Protein AF-A0A7C0WUJ4-F1 (afdb_monomer_lite)

Sequence (70 aa):
MSIIYDILLKSPNPLHITEIIAQAKQDFSVDLDRESIASALSKKVRSRRMFKKVAPNTFAILDSSSEKIS

Radius of gyration: 12.07 Å; chains: 1; bounding box: 23×34×25 Å

Secondary structure (DSSP, 8-state):
--HHHHHHHH-SS-EEHHHHHHHHHHHH-----HHHHHHHHHHHHHTTSSEEEEETTEEEE--S---S--

Organism: NCBI:txid39841

pLDDT: mean 86.69, std 14.74, range [37.88, 97.0]

Structure (mmCIF, N/CA/C/O backbone):
data_AF-A0A7C0WUJ4-F1
#
_entry.id   AF-A0A7C0WUJ4-F1
#
loop_
_atom_site.group_PDB
_atom_site.id
_atom_site.type_symbol
_atom_site.label_atom_id
_atom_site.label_alt_id
_atom_site.label_comp_id
_atom_site.label_asym_id
_atom_site.label_entity_id
_atom_site.label_seq_id
_atom_site.pdbx_PDB_ins_code
_atom_site.Cartn_x
_atom_site.Cartn_y
_atom_site.Cartn_z
_atom_site.occupancy
_atom_site.B_iso_or_equiv
_atom_site.auth_seq_id
_atom_site.auth_comp_id
_atom_site.auth_asym_id
_atom_site.auth_atom_id
_atom_site.pdbx_PDB_model_num
ATOM 1 N N . MET A 1 1 ? -0.977 -10.110 11.605 1.00 59.84 1 MET A N 1
ATOM 2 C CA . MET A 1 1 ? -0.739 -9.725 10.194 1.00 59.84 1 MET A CA 1
ATOM 3 C C . MET A 1 1 ? -0.566 -8.206 10.130 1.00 59.84 1 MET A C 1
ATOM 5 O O . MET A 1 1 ? -0.847 -7.550 11.121 1.00 59.84 1 MET A O 1
ATOM 9 N N . SER A 1 2 ? 0.056 -7.659 9.081 1.00 85.88 2 SER A N 1
ATOM 10 C CA . SER A 1 2 ? 0.398 -6.223 8.985 1.00 85.88 2 SER A CA 1
ATOM 11 C C . SER A 1 2 ? -0.741 -5.450 8.317 1.00 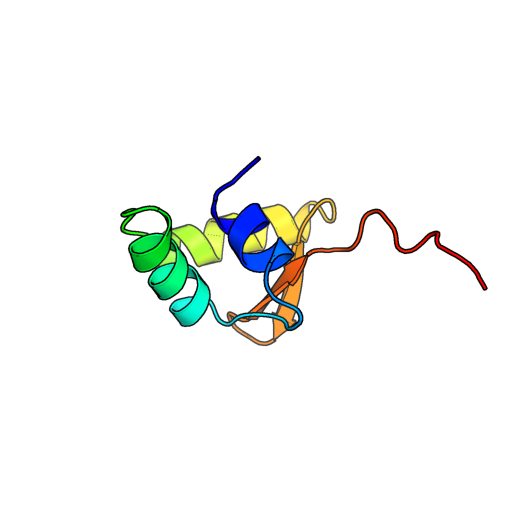85.88 2 SER A C 1
ATOM 13 O O . SER A 1 2 ? -1.258 -5.947 7.330 1.00 85.88 2 SER A O 1
ATOM 15 N N . ILE A 1 3 ? -1.046 -4.222 8.758 1.00 92.38 3 ILE A N 1
ATOM 16 C CA . ILE A 1 3 ? -2.108 -3.363 8.183 1.00 92.38 3 ILE A CA 1
ATOM 17 C C . ILE A 1 3 ? -2.061 -3.309 6.644 1.00 92.38 3 ILE A C 1
ATOM 19 O O . ILE A 1 3 ? -3.076 -3.469 5.979 1.00 92.38 3 ILE A O 1
ATOM 23 N N . ILE A 1 4 ? -0.868 -3.167 6.054 1.00 92.56 4 ILE A N 1
ATOM 24 C CA . ILE A 1 4 ? -0.704 -3.120 4.590 1.00 92.56 4 ILE A CA 1
ATOM 25 C C . ILE A 1 4 ? -1.089 -4.450 3.924 1.00 92.56 4 ILE A C 1
ATOM 27 O O . ILE A 1 4 ? -1.611 -4.455 2.813 1.00 92.56 4 ILE A O 1
ATOM 31 N N . TYR A 1 5 ? -0.826 -5.578 4.589 1.00 92.19 5 TYR A N 1
ATOM 32 C CA . TYR A 1 5 ? -1.261 -6.887 4.107 1.00 92.19 5 TYR A CA 1
ATOM 33 C C . TYR A 1 5 ? -2.786 -6.964 4.088 1.00 92.19 5 TYR A C 1
ATOM 35 O O . TYR A 1 5 ? -3.341 -7.359 3.075 1.00 92.19 5 TYR A O 1
ATOM 43 N N . ASP A 1 6 ? -3.451 -6.518 5.155 1.00 92.94 6 ASP A N 1
ATOM 44 C CA . ASP A 1 6 ? -4.913 -6.561 5.250 1.00 92.94 6 ASP A CA 1
ATOM 45 C C . ASP A 1 6 ? -5.580 -5.631 4.222 1.00 92.94 6 ASP A C 1
ATOM 47 O O . ASP A 1 6 ? -6.573 -6.008 3.604 1.00 92.94 6 ASP A O 1
ATOM 51 N N . ILE A 1 7 ? -5.000 -4.450 3.974 1.00 94.50 7 ILE A N 1
ATOM 52 C CA . ILE A 1 7 ? -5.439 -3.522 2.917 1.00 94.50 7 ILE A CA 1
ATOM 53 C C . ILE A 1 7 ? -5.315 -4.171 1.534 1.00 94.50 7 ILE A C 1
ATOM 55 O O . ILE A 1 7 ? -6.273 -4.187 0.764 1.00 94.50 7 ILE A O 1
ATOM 59 N N . LEU A 1 8 ? -4.146 -4.734 1.214 1.00 92.88 8 LEU A N 1
ATOM 60 C CA . LEU A 1 8 ? -3.910 -5.362 -0.088 1.00 92.88 8 LEU A CA 1
ATOM 61 C C . LEU A 1 8 ? -4.688 -6.671 -0.265 1.00 92.88 8 LEU A C 1
ATOM 63 O O . LEU A 1 8 ? -5.008 -7.016 -1.394 1.00 92.88 8 LEU A O 1
ATOM 67 N N . LEU A 1 9 ? -4.996 -7.388 0.819 1.00 91.56 9 LEU A N 1
ATOM 68 C CA . LEU A 1 9 ? -5.803 -8.609 0.797 1.00 91.56 9 LEU A CA 1
ATOM 69 C C . LEU A 1 9 ? -7.277 -8.313 0.491 1.00 91.56 9 LEU A C 1
ATOM 71 O O . LEU A 1 9 ? -7.928 -9.090 -0.199 1.00 91.56 9 LEU A O 1
ATOM 75 N N . LYS A 1 10 ? -7.805 -7.192 0.998 1.00 91.38 10 LYS A N 1
ATOM 76 C CA . LYS A 1 10 ? -9.175 -6.735 0.713 1.00 91.38 10 LYS A CA 1
ATOM 77 C C . LYS A 1 10 ? -9.319 -6.116 -0.679 1.00 91.38 10 LYS A C 1
ATOM 79 O O . LYS A 1 10 ? -10.439 -5.983 -1.166 1.00 91.38 10 LYS A O 1
ATOM 84 N N . SER A 1 11 ? -8.211 -5.723 -1.309 1.00 90.31 11 SER A N 1
ATOM 85 C CA . SER A 1 11 ? -8.222 -5.114 -2.635 1.00 90.31 11 SER A CA 1
ATOM 86 C C . SER A 1 11 ? -8.160 -6.176 -3.739 1.00 90.31 11 SER A C 1
ATOM 88 O O . SER A 1 11 ? -7.207 -6.954 -3.778 1.00 90.31 11 SER A O 1
ATOM 90 N N . PRO A 1 12 ? -9.105 -6.187 -4.697 1.00 86.25 12 PRO A N 1
ATOM 91 C CA . PRO A 1 12 ? -9.049 -7.096 -5.843 1.00 86.25 12 PRO A CA 1
ATOM 92 C C . PRO A 1 12 ? -7.923 -6.740 -6.827 1.00 86.25 12 PRO A C 1
ATOM 94 O O . PRO A 1 12 ? -7.522 -7.575 -7.634 1.00 86.25 12 PRO A O 1
ATOM 97 N N . ASN A 1 13 ? -7.407 -5.507 -6.765 1.00 91.50 13 ASN A N 1
ATOM 98 C CA . ASN A 1 13 ? -6.383 -4.992 -7.669 1.00 91.50 13 ASN A CA 1
ATOM 99 C C . ASN A 1 13 ? -5.124 -4.551 -6.904 1.00 91.50 13 ASN A C 1
ATOM 101 O O . ASN A 1 13 ? -5.210 -4.174 -5.731 1.00 91.50 13 ASN A O 1
ATOM 105 N N . PRO A 1 14 ? -3.946 -4.551 -7.557 1.00 95.19 14 PRO A N 1
ATOM 106 C CA . PRO A 1 14 ? -2.755 -3.924 -7.000 1.00 95.19 14 PRO A CA 1
ATOM 107 C C . PRO A 1 14 ? -3.012 -2.452 -6.674 1.00 95.19 14 PRO A C 1
ATOM 109 O O . PRO A 1 14 ? -3.626 -1.751 -7.473 1.00 95.19 14 PRO A O 1
ATOM 112 N N . LEU A 1 15 ? -2.499 -1.983 -5.539 1.00 96.94 15 LEU A N 1
ATOM 113 C CA . LEU A 1 15 ? -2.693 -0.605 -5.089 1.00 96.94 15 LEU A CA 1
ATOM 114 C C . LEU A 1 15 ? -1.405 0.198 -5.191 1.00 96.94 15 LEU A C 1
ATOM 116 O O . LEU A 1 15 ? -0.313 -0.299 -4.878 1.00 96.94 15 LEU A O 1
ATOM 120 N N . HIS A 1 16 ? -1.540 1.462 -5.588 1.00 97.00 16 HIS A N 1
ATOM 121 C CA . HIS A 1 16 ? -0.452 2.421 -5.486 1.00 97.00 16 HIS A CA 1
ATOM 122 C C . HIS A 1 16 ? -0.220 2.804 -4.017 1.00 97.00 16 HIS A C 1
ATOM 124 O O . HIS A 1 16 ? -1.126 2.791 -3.185 1.00 97.00 16 HIS A O 1
ATOM 130 N N . ILE A 1 17 ? 1.008 3.186 -3.669 1.00 95.56 17 ILE A N 1
ATOM 131 C CA . ILE A 1 17 ? 1.392 3.497 -2.286 1.00 95.56 17 ILE A CA 1
ATOM 132 C C . ILE A 1 17 ? 0.532 4.596 -1.652 1.00 95.56 17 ILE A C 1
ATOM 134 O O . ILE A 1 17 ? 0.262 4.549 -0.458 1.00 95.56 17 ILE A O 1
ATOM 138 N N . THR A 1 18 ? 0.065 5.558 -2.447 1.00 96.38 18 THR A N 1
ATOM 139 C CA . THR A 1 18 ? -0.832 6.625 -1.979 1.00 96.38 18 THR A CA 1
ATOM 140 C C . THR A 1 18 ? -2.199 6.088 -1.575 1.00 96.38 18 THR A C 1
ATOM 142 O O . THR A 1 18 ? -2.758 6.558 -0.592 1.00 96.38 18 THR A O 1
ATOM 145 N N . GLU A 1 19 ? -2.715 5.084 -2.286 1.00 96.62 19 GLU A N 1
ATOM 146 C CA . GLU A 1 19 ? -3.984 4.428 -1.954 1.00 96.62 19 GLU A CA 1
ATOM 147 C C . GLU A 1 19 ? -3.838 3.581 -0.690 1.00 96.62 19 GLU A C 1
ATOM 149 O O . GLU A 1 19 ? -4.698 3.623 0.182 1.00 96.62 19 GLU A O 1
ATOM 154 N N . ILE A 1 20 ? -2.703 2.889 -0.532 1.00 95.56 20 ILE A N 1
ATOM 155 C CA . ILE A 1 20 ? -2.391 2.140 0.695 1.00 95.56 20 ILE A CA 1
ATOM 156 C C . ILE A 1 20 ? -2.360 3.079 1.910 1.00 95.56 20 ILE A C 1
ATOM 158 O O . ILE A 1 20 ? -2.927 2.751 2.950 1.00 95.56 20 ILE A O 1
ATOM 162 N N . ILE A 1 21 ? -1.717 4.247 1.789 1.00 95.94 21 ILE A N 1
ATOM 163 C CA . ILE A 1 21 ? -1.660 5.255 2.862 1.00 95.94 21 ILE A CA 1
ATOM 164 C C . ILE A 1 21 ? -3.059 5.791 3.171 1.00 95.94 21 ILE A C 1
ATOM 166 O O . ILE A 1 21 ? -3.444 5.866 4.337 1.00 95.94 21 ILE A O 1
ATOM 170 N N . ALA A 1 22 ? -3.831 6.134 2.137 1.00 96.44 22 ALA A N 1
ATOM 171 C CA . ALA A 1 22 ? -5.190 6.631 2.305 1.00 96.44 22 ALA A CA 1
ATOM 172 C C . ALA A 1 22 ? -6.068 5.607 3.038 1.00 96.44 22 ALA A C 1
ATOM 174 O O . ALA A 1 22 ? -6.705 5.953 4.030 1.00 96.44 22 ALA A O 1
ATOM 175 N N . GLN A 1 23 ? -6.034 4.338 2.623 1.00 95.56 23 GLN A N 1
ATOM 176 C CA . GLN A 1 23 ? -6.819 3.282 3.256 1.00 95.56 23 GLN A CA 1
ATOM 177 C C . GLN A 1 23 ? -6.351 2.992 4.687 1.00 95.56 23 GLN A C 1
ATOM 179 O O . GLN A 1 23 ? -7.177 2.790 5.568 1.00 95.56 23 GLN A O 1
ATOM 184 N N . ALA A 1 24 ? -5.043 3.032 4.963 1.00 95.25 24 ALA A N 1
ATOM 185 C CA . ALA A 1 24 ? -4.524 2.877 6.325 1.00 95.25 24 ALA A CA 1
ATOM 186 C C . ALA A 1 24 ? -5.040 3.971 7.268 1.00 95.25 24 ALA A C 1
ATOM 188 O O . ALA A 1 24 ? -5.400 3.692 8.414 1.00 95.25 24 ALA A O 1
ATOM 189 N N . LYS A 1 25 ? -5.133 5.204 6.766 1.00 95.75 25 LYS A N 1
ATOM 190 C CA . LYS A 1 25 ? -5.682 6.328 7.520 1.00 95.75 25 LYS A CA 1
ATOM 191 C C . LYS A 1 25 ? -7.191 6.210 7.721 1.00 95.75 25 LYS A C 1
ATOM 193 O O . LYS A 1 25 ? -7.665 6.530 8.802 1.00 95.75 25 LYS A O 1
ATOM 198 N N . GLN A 1 26 ? -7.933 5.761 6.708 1.00 95.31 26 GLN A N 1
ATOM 199 C CA . GLN A 1 26 ? -9.394 5.628 6.780 1.00 95.31 26 GLN A CA 1
ATOM 200 C C . GLN A 1 26 ? -9.844 4.430 7.630 1.00 95.31 26 GLN A C 1
ATOM 202 O O . GLN A 1 26 ? -10.681 4.591 8.511 1.00 95.31 26 GLN A O 1
ATOM 207 N N . ASP A 1 27 ? -9.270 3.247 7.405 1.00 93.25 27 ASP A N 1
ATOM 208 C CA . ASP A 1 27 ? -9.752 1.997 8.010 1.00 93.25 27 ASP A CA 1
ATOM 209 C C . ASP A 1 27 ? -9.118 1.704 9.372 1.00 93.25 27 ASP A C 1
ATO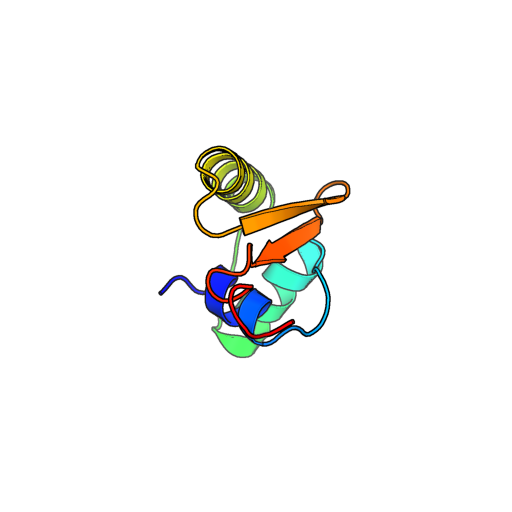M 211 O O . ASP A 1 27 ? -9.688 0.967 10.176 1.00 93.25 27 ASP A O 1
ATOM 215 N N . PHE A 1 28 ? -7.917 2.234 9.620 1.00 92.38 28 PHE A N 1
ATOM 216 C CA . PHE A 1 28 ? -7.122 1.901 10.804 1.00 92.38 28 PHE A CA 1
ATOM 217 C C . PHE A 1 28 ? -6.681 3.133 11.605 1.00 92.38 28 PHE A C 1
ATOM 219 O O . PHE A 1 28 ? -6.034 2.969 12.638 1.00 92.38 28 PHE A O 1
ATOM 226 N N . SER A 1 29 ? -7.008 4.355 11.160 1.00 93.62 29 SER A N 1
ATOM 227 C CA . SER A 1 29 ? -6.564 5.615 11.783 1.00 93.62 29 SER A CA 1
ATOM 228 C C . SER A 1 29 ? -5.042 5.712 11.956 1.00 93.62 29 SER A C 1
ATOM 230 O O . SER A 1 29 ? -4.553 6.357 12.883 1.00 93.62 29 SER A O 1
ATOM 232 N N . VAL A 1 30 ? -4.278 5.068 11.064 1.00 93.31 30 VAL A N 1
ATOM 233 C CA . VAL A 1 30 ? -2.811 5.089 11.079 1.00 93.31 30 VAL A CA 1
ATOM 234 C C . VAL A 1 30 ? -2.298 6.016 9.987 1.00 93.31 30 VAL A C 1
ATOM 236 O O . VAL A 1 30 ? -2.622 5.840 8.814 1.00 93.31 30 VAL A O 1
ATOM 239 N N . ASP A 1 31 ? -1.454 6.973 10.370 1.00 93.06 31 ASP A N 1
ATOM 240 C CA . ASP A 1 31 ? -0.706 7.786 9.415 1.00 93.06 31 ASP A CA 1
ATOM 241 C C . ASP A 1 31 ? 0.597 7.069 9.046 1.00 93.06 31 ASP A C 1
ATOM 243 O O . ASP A 1 31 ? 1.368 6.655 9.917 1.00 93.06 31 ASP A O 1
ATOM 247 N N . LEU A 1 32 ? 0.812 6.861 7.750 1.00 92.06 32 LEU A N 1
ATOM 248 C CA . LEU A 1 32 ? 1.959 6.125 7.245 1.00 92.06 32 LEU A CA 1
ATOM 249 C C . LEU A 1 32 ? 2.781 7.011 6.315 1.00 92.06 32 LEU A C 1
ATOM 251 O O . LEU A 1 32 ? 2.274 7.550 5.333 1.00 92.06 32 LEU A O 1
ATOM 255 N N . ASP A 1 33 ? 4.084 7.071 6.578 1.00 94.12 33 ASP A N 1
ATOM 256 C CA . ASP A 1 33 ? 5.022 7.772 5.713 1.00 94.12 33 ASP A CA 1
ATOM 257 C C . ASP A 1 33 ? 5.308 6.987 4.421 1.00 94.12 33 ASP A C 1
ATOM 259 O O . ASP A 1 33 ? 5.615 5.786 4.426 1.00 94.12 33 ASP A O 1
ATOM 263 N N . ARG A 1 34 ? 5.252 7.697 3.293 1.00 93.38 34 ARG A N 1
ATOM 264 C CA . ARG A 1 34 ? 5.405 7.122 1.955 1.00 93.38 34 ARG A CA 1
ATOM 265 C C . ARG A 1 34 ? 6.783 6.507 1.741 1.00 93.38 34 ARG A C 1
ATOM 267 O O . ARG A 1 34 ? 6.869 5.413 1.180 1.00 93.38 34 ARG A O 1
ATOM 274 N N . GLU A 1 35 ? 7.853 7.187 2.137 1.00 92.88 35 GLU A N 1
ATOM 275 C CA . GLU A 1 35 ? 9.219 6.710 1.893 1.00 92.88 35 GLU A CA 1
ATOM 276 C C . GLU A 1 35 ? 9.520 5.462 2.726 1.00 92.88 35 GLU A C 1
ATOM 278 O O . GLU A 1 35 ? 10.042 4.458 2.222 1.00 92.88 35 GLU A O 1
ATOM 283 N N . SER A 1 36 ? 9.080 5.487 3.981 1.00 92.31 36 SER A N 1
ATOM 284 C CA . SER A 1 36 ? 9.188 4.383 4.926 1.00 92.31 36 SER A CA 1
ATOM 285 C C . SER A 1 36 ? 8.466 3.136 4.417 1.00 92.31 36 SER A C 1
ATOM 287 O O . SER A 1 36 ? 9.056 2.049 4.374 1.00 92.31 36 SER A O 1
ATOM 289 N N . ILE A 1 37 ? 7.218 3.277 3.954 1.00 92.75 37 ILE A N 1
ATOM 290 C CA . ILE A 1 37 ? 6.463 2.166 3.361 1.00 92.75 37 ILE A CA 1
ATOM 291 C C . ILE A 1 37 ? 7.136 1.663 2.084 1.00 92.75 37 ILE A C 1
ATOM 293 O O . ILE A 1 37 ? 7.278 0.451 1.914 1.00 92.75 37 ILE A O 1
ATOM 297 N N . ALA A 1 38 ? 7.557 2.557 1.184 1.00 91.56 38 ALA A N 1
ATOM 298 C CA . ALA A 1 38 ? 8.166 2.169 -0.086 1.00 91.56 38 ALA A CA 1
ATOM 299 C C . ALA A 1 38 ? 9.416 1.312 0.145 1.00 91.56 38 ALA A C 1
ATOM 301 O O . ALA A 1 38 ? 9.593 0.269 -0.497 1.00 91.56 38 ALA A O 1
ATOM 302 N N . SER A 1 39 ? 10.251 1.711 1.107 1.00 92.38 39 SER A N 1
ATOM 303 C CA . SER A 1 39 ? 11.437 0.965 1.530 1.00 92.38 39 SER A CA 1
ATOM 304 C C . SER A 1 39 ? 11.064 -0.377 2.165 1.00 92.38 39 SER A C 1
ATOM 306 O O . SER A 1 39 ? 11.577 -1.425 1.759 1.00 92.38 39 SER A O 1
ATOM 308 N N . ALA A 1 40 ? 10.121 -0.380 3.113 1.00 91.62 40 ALA A N 1
ATOM 309 C CA . ALA A 1 40 ? 9.681 -1.591 3.802 1.00 91.62 40 ALA A CA 1
ATOM 310 C C . ALA A 1 40 ? 9.068 -2.625 2.841 1.00 91.62 40 ALA A C 1
ATOM 312 O O . ALA A 1 40 ? 9.437 -3.801 2.883 1.00 91.62 40 ALA A O 1
ATOM 313 N N . LEU A 1 41 ? 8.181 -2.201 1.937 1.00 91.81 41 LEU A N 1
ATOM 314 C CA . LEU A 1 41 ? 7.583 -3.072 0.924 1.00 91.81 41 LEU A CA 1
ATOM 315 C C . LEU A 1 41 ? 8.631 -3.580 -0.059 1.00 91.81 41 LEU A C 1
ATOM 317 O O . LEU A 1 41 ? 8.659 -4.775 -0.337 1.00 91.81 41 LEU A O 1
ATOM 321 N N . SER A 1 42 ? 9.551 -2.730 -0.517 1.00 90.38 42 SER A N 1
ATOM 322 C CA . SER A 1 42 ? 10.634 -3.160 -1.412 1.00 90.38 42 SER A CA 1
ATOM 323 C C . SER A 1 42 ? 11.518 -4.240 -0.775 1.00 90.38 42 SER A C 1
ATOM 325 O O . SER A 1 42 ? 11.896 -5.204 -1.446 1.00 90.38 42 SER A O 1
ATOM 327 N N . LYS A 1 43 ? 11.797 -4.141 0.533 1.00 90.31 43 LYS A N 1
ATOM 328 C CA . LYS A 1 43 ? 12.509 -5.187 1.288 1.00 90.31 43 LYS A CA 1
ATOM 329 C C . LYS A 1 43 ? 11.709 -6.491 1.336 1.00 90.31 43 LYS A C 1
ATOM 331 O O . LYS A 1 43 ? 12.261 -7.549 1.046 1.00 90.31 43 LYS A O 1
ATOM 336 N N . LYS A 1 44 ? 10.406 -6.434 1.629 1.00 89.00 44 LYS A N 1
ATOM 337 C CA . LYS A 1 44 ? 9.561 -7.640 1.703 1.00 89.00 44 LYS A CA 1
ATOM 338 C C . LYS A 1 44 ? 9.296 -8.288 0.339 1.00 89.00 44 LYS A C 1
ATOM 340 O O . LYS A 1 44 ? 9.218 -9.513 0.262 1.00 89.00 44 LYS A O 1
ATOM 345 N N . VAL A 1 45 ? 9.210 -7.496 -0.731 1.00 90.50 45 VAL A N 1
ATOM 346 C CA . VAL A 1 45 ? 9.162 -7.991 -2.118 1.00 90.50 45 VAL A CA 1
ATOM 347 C C . VAL A 1 45 ? 10.449 -8.746 -2.446 1.00 90.50 45 VAL A C 1
ATOM 349 O O . VAL A 1 45 ? 10.394 -9.836 -3.009 1.00 90.50 45 VAL A O 1
ATOM 352 N N . ARG A 1 46 ?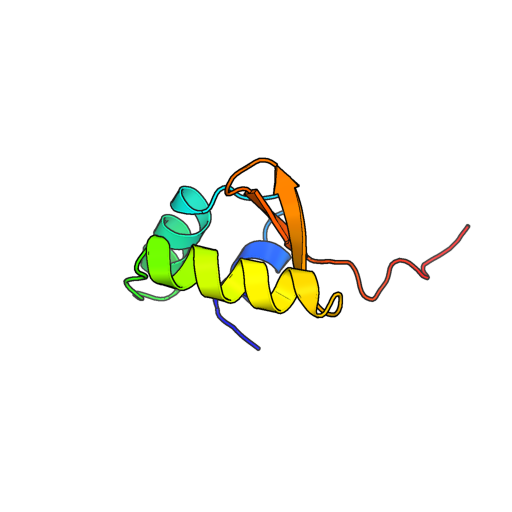 11.614 -8.225 -2.031 1.00 87.44 46 ARG A N 1
ATOM 353 C CA . ARG A 1 46 ? 12.905 -8.912 -2.206 1.00 87.44 46 ARG A CA 1
ATOM 354 C C . ARG A 1 46 ? 12.957 -10.247 -1.464 1.00 87.44 46 ARG A C 1
ATOM 356 O O . ARG A 1 46 ? 13.522 -11.198 -1.989 1.00 87.44 46 ARG A O 1
ATOM 363 N N . SER A 1 47 ? 12.321 -10.343 -0.297 1.00 84.06 47 SER A N 1
ATOM 364 C CA . SER A 1 47 ? 12.165 -11.613 0.422 1.00 84.06 47 SER A CA 1
ATOM 365 C C . SER A 1 47 ? 11.244 -12.619 -0.283 1.00 84.06 47 SER A C 1
ATOM 367 O O . SER A 1 47 ? 11.201 -13.759 0.161 1.00 84.06 47 SER A O 1
ATOM 369 N N . ARG A 1 48 ? 10.510 -12.228 -1.343 1.00 75.50 48 ARG A N 1
ATOM 370 C CA . ARG A 1 48 ? 9.599 -13.064 -2.159 1.00 75.50 48 ARG A CA 1
ATOM 371 C C . ARG A 1 48 ? 8.592 -13.910 -1.366 1.00 75.50 48 ARG A C 1
ATOM 373 O O . ARG A 1 48 ? 8.203 -14.982 -1.808 1.00 75.50 48 ARG A O 1
ATOM 380 N N . ARG A 1 49 ? 8.175 -13.446 -0.186 1.00 75.69 49 ARG A N 1
ATOM 381 C CA . ARG A 1 49 ? 7.299 -14.226 0.709 1.00 75.69 49 ARG A CA 1
ATOM 382 C C . ARG A 1 49 ? 5.849 -13.760 0.756 1.00 75.69 49 ARG A C 1
ATOM 384 O O . ARG A 1 49 ? 4.994 -14.554 1.107 1.00 75.69 49 ARG A O 1
ATOM 391 N N . MET A 1 50 ? 5.581 -12.477 0.507 1.00 83.75 50 MET A N 1
ATOM 392 C CA . MET A 1 50 ? 4.268 -11.891 0.840 1.00 83.75 50 MET A CA 1
ATOM 393 C C . MET A 1 50 ? 3.773 -10.834 -0.142 1.00 83.75 50 MET A C 1
ATOM 395 O O . MET A 1 50 ? 2.571 -10.669 -0.307 1.00 83.75 50 MET A O 1
ATOM 399 N N . PHE A 1 51 ? 4.677 -10.095 -0.784 1.00 90.25 51 PHE A N 1
ATOM 400 C CA . PHE A 1 51 ? 4.314 -8.981 -1.654 1.00 90.25 51 PHE A CA 1
ATOM 401 C C . PHE A 1 51 ? 5.020 -9.113 -2.994 1.00 90.25 51 PHE A C 1
ATOM 403 O O . PHE A 1 51 ? 6.162 -9.573 -3.061 1.00 90.25 51 PHE A O 1
ATOM 410 N N . LYS A 1 52 ? 4.362 -8.637 -4.047 1.00 92.44 52 LYS A N 1
ATOM 411 C CA . LYS A 1 52 ? 4.950 -8.421 -5.368 1.00 92.44 52 LYS A CA 1
ATOM 412 C C . LYS A 1 52 ? 4.791 -6.959 -5.764 1.00 92.44 52 LYS A C 1
ATOM 414 O O . LYS A 1 52 ? 3.776 -6.331 -5.465 1.00 92.44 52 LYS A O 1
ATOM 419 N N . LYS A 1 53 ? 5.806 -6.416 -6.434 1.00 92.75 53 LYS A N 1
ATOM 420 C CA . LYS A 1 53 ? 5.740 -5.096 -7.066 1.00 92.75 53 LYS A CA 1
ATOM 421 C C . LYS A 1 53 ? 5.327 -5.298 -8.519 1.00 92.75 53 LYS A C 1
ATOM 423 O O . LYS A 1 53 ? 6.045 -5.974 -9.249 1.00 92.75 53 LYS A O 1
ATOM 428 N N . VAL A 1 54 ? 4.184 -4.742 -8.910 1.00 93.12 54 VAL A N 1
ATOM 429 C CA . VAL A 1 54 ? 3.646 -4.886 -10.277 1.00 93.12 54 VAL A CA 1
ATOM 430 C C . VAL A 1 54 ? 3.980 -3.685 -11.164 1.00 93.12 54 VAL A C 1
ATOM 432 O O . VAL A 1 54 ? 4.080 -3.831 -12.374 1.00 93.12 54 VAL A O 1
ATOM 435 N N . ALA A 1 55 ? 4.192 -2.511 -10.560 1.00 93.50 55 ALA A N 1
ATOM 436 C CA . ALA A 1 55 ? 4.561 -1.270 -11.239 1.00 93.50 55 ALA A CA 1
ATOM 437 C C . ALA A 1 55 ? 5.304 -0.331 -10.258 1.00 93.50 55 ALA A C 1
ATOM 439 O O . ALA A 1 55 ? 5.414 -0.646 -9.062 1.00 93.50 55 ALA A O 1
ATOM 440 N N . PRO A 1 56 ? 5.863 0.812 -10.704 1.00 93.12 56 PRO A N 1
ATOM 441 C CA . PRO A 1 56 ? 6.424 1.814 -9.800 1.00 93.12 56 PRO A CA 1
ATOM 442 C C . PRO A 1 56 ? 5.434 2.168 -8.686 1.00 93.12 56 PRO A C 1
ATOM 444 O O . PRO A 1 56 ? 4.271 2.455 -8.949 1.00 93.12 56 PRO A O 1
ATOM 447 N N . ASN A 1 57 ? 5.893 2.083 -7.432 1.00 94.94 57 ASN A N 1
ATOM 448 C CA . ASN A 1 57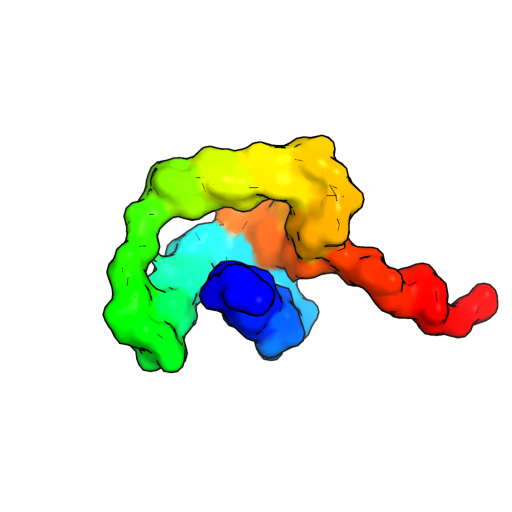 ? 5.091 2.353 -6.234 1.00 94.94 57 ASN A CA 1
ATOM 449 C C . ASN A 1 57 ? 3.744 1.607 -6.155 1.00 94.94 57 ASN A C 1
ATOM 451 O O . ASN A 1 57 ? 2.867 2.048 -5.423 1.00 94.94 57 ASN A O 1
ATOM 455 N N . THR A 1 58 ? 3.586 0.490 -6.870 1.00 95.69 58 THR A N 1
ATOM 456 C CA . THR A 1 58 ? 2.332 -0.272 -6.934 1.00 95.69 58 THR A CA 1
ATOM 457 C C . THR A 1 58 ? 2.581 -1.716 -6.528 1.00 95.69 58 THR A C 1
ATOM 459 O O . THR A 1 58 ? 3.475 -2.384 -7.068 1.00 95.69 58 THR A O 1
ATOM 462 N N . PHE A 1 59 ? 1.799 -2.200 -5.567 1.00 94.94 59 PHE A N 1
ATOM 463 C CA . PHE A 1 59 ? 2.051 -3.457 -4.872 1.00 94.94 59 PHE A CA 1
ATOM 464 C C . PHE A 1 59 ? 0.796 -4.326 -4.803 1.00 94.94 59 PHE A C 1
ATOM 466 O O . PHE A 1 59 ? -0.323 -3.827 -4.776 1.00 94.94 59 PHE A O 1
ATOM 473 N N . ALA A 1 60 ? 1.005 -5.637 -4.752 1.00 93.88 60 ALA A N 1
ATOM 474 C CA . ALA A 1 60 ? -0.038 -6.635 -4.543 1.00 93.88 60 ALA A CA 1
ATOM 475 C C . ALA A 1 60 ? 0.463 -7.734 -3.601 1.00 93.88 60 ALA A C 1
ATOM 477 O O . ALA A 1 60 ? 1.674 -7.870 -3.379 1.00 93.88 60 ALA A O 1
ATOM 478 N N . ILE A 1 61 ? -0.458 -8.545 -3.083 1.00 92.31 61 ILE A N 1
ATOM 479 C CA . ILE A 1 61 ? -0.097 -9.778 -2.384 1.00 92.31 61 ILE A CA 1
ATOM 480 C C . ILE A 1 61 ? 0.524 -10.756 -3.389 1.00 92.31 61 ILE A C 1
ATOM 482 O O . ILE A 1 61 ? 0.037 -10.938 -4.510 1.00 92.31 61 ILE A O 1
ATOM 486 N N . LEU A 1 62 ? 1.659 -11.340 -3.006 1.00 87.06 62 LEU A N 1
ATOM 487 C CA . LEU A 1 62 ? 2.197 -12.512 -3.681 1.00 87.06 62 LEU A CA 1
ATOM 488 C C . LEU A 1 62 ? 1.409 -13.692 -3.123 1.00 87.06 62 LEU A C 1
ATOM 490 O O . LEU A 1 62 ? 1.603 -14.068 -1.970 1.00 87.06 62 LEU A O 1
ATOM 494 N N . ASP A 1 63 ? 0.452 -14.161 -3.910 1.00 68.81 63 ASP A N 1
ATOM 495 C CA . ASP A 1 63 ? -0.480 -15.217 -3.543 1.00 68.81 63 ASP A CA 1
ATOM 496 C C . ASP A 1 63 ? 0.271 -16.426 -2.961 1.00 68.81 63 ASP A C 1
ATOM 498 O O . ASP A 1 63 ? 1.094 -17.033 -3.645 1.00 68.81 63 ASP A O 1
ATOM 502 N N . SER A 1 64 ? 0.023 -16.770 -1.694 1.00 54.97 64 SER A N 1
ATOM 503 C CA . SER A 1 64 ? 0.482 -18.044 -1.122 1.00 54.97 64 SER A CA 1
ATOM 504 C C . SER A 1 64 ? -0.459 -19.200 -1.475 1.00 54.97 64 SER A C 1
ATOM 506 O O . SER A 1 64 ? -0.241 -20.314 -1.015 1.00 54.97 64 SER A O 1
ATOM 508 N N . SER A 1 65 ? -1.513 -18.933 -2.257 1.00 47.78 65 SER A N 1
ATOM 509 C CA . SER A 1 65 ? -2.602 -19.863 -2.568 1.00 47.78 65 SER A CA 1
ATOM 510 C C . SER A 1 65 ? -2.844 -20.005 -4.072 1.00 47.78 65 SER A C 1
ATOM 512 O O . SER A 1 65 ? -3.893 -20.501 -4.472 1.00 47.78 65 SER A O 1
ATOM 514 N N . SER A 1 66 ? -1.868 -19.651 -4.917 1.00 47.19 66 SER A N 1
ATOM 515 C CA . SER A 1 66 ? -1.893 -20.014 -6.344 1.00 47.19 66 SER A CA 1
ATOM 516 C C . SER A 1 66 ? -1.482 -21.483 -6.588 1.00 47.19 66 SER A C 1
ATOM 518 O O . SER A 1 66 ? 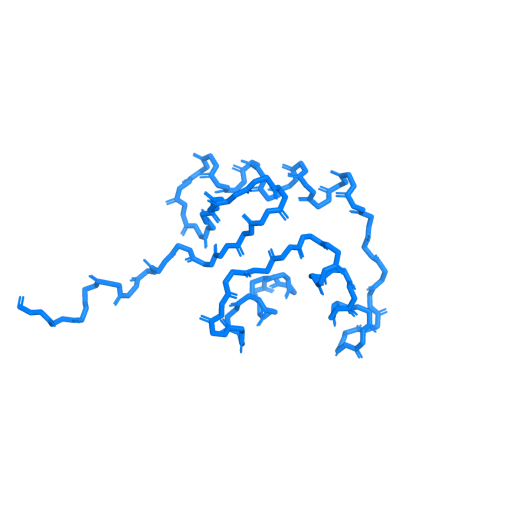-1.035 -21.826 -7.678 1.00 47.19 66 SER A O 1
ATOM 520 N N . GLU A 1 67 ? -1.668 -22.361 -5.597 1.00 45.75 67 GLU A N 1
ATOM 521 C CA . GLU A 1 67 ? -2.017 -23.773 -5.799 1.00 45.75 67 GLU A CA 1
ATOM 522 C C . GLU A 1 67 ? -3.507 -23.948 -5.463 1.00 45.75 67 GLU A C 1
ATOM 524 O O . GLU A 1 67 ? -3.900 -24.619 -4.511 1.00 45.75 67 GLU A O 1
ATOM 529 N N . LYS A 1 68 ? -4.378 -23.303 -6.238 1.00 44.34 68 LYS A N 1
ATOM 530 C CA . LYS A 1 68 ? -5.747 -23.785 -6.405 1.00 44.34 68 LYS A CA 1
ATOM 531 C C . LYS A 1 68 ? -6.043 -23.918 -7.890 1.00 44.34 68 LYS A C 1
ATOM 533 O O . LYS A 1 68 ? -6.481 -22.977 -8.533 1.00 44.34 68 LYS A O 1
ATOM 538 N N . 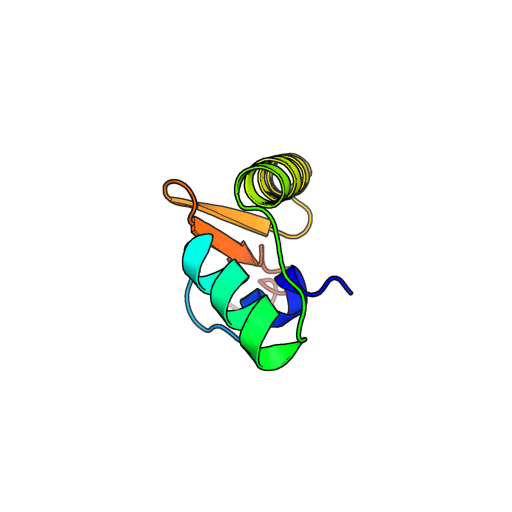ILE A 1 69 ? -5.814 -25.152 -8.338 1.00 48.88 69 ILE A N 1
ATOM 539 C CA . ILE A 1 69 ? -6.543 -25.882 -9.377 1.00 48.88 69 ILE A CA 1
ATOM 540 C C . ILE A 1 69 ? -6.399 -25.311 -10.792 1.00 48.88 69 ILE A C 1
ATOM 542 O O . ILE A 1 69 ? -7.127 -24.414 -11.211 1.00 48.88 69 ILE A O 1
ATOM 546 N N . SER A 1 70 ? -5.525 -25.945 -11.569 1.00 37.88 70 SER A N 1
ATOM 547 C CA . SER A 1 70 ? -5.807 -26.361 -12.948 1.00 37.88 70 SER A CA 1
ATOM 548 C C . SER A 1 70 ? -5.037 -27.642 -13.230 1.00 37.88 70 SER A C 1
ATOM 550 O O . SER A 1 70 ? -3.840 -27.674 -12.870 1.00 37.88 70 SER A O 1
#

Foldseek 3Di:
DDLLLVVQVPDPDWDALVVSQVCCCVVPVDHDDSVVVLVVQVVVCVVVPFWHDPDVRTIHTPDPVVPDDD